Protein AF-A0A835JGY9-F1 (afdb_monomer_lite)

pLDDT: mean 77.07, std 19.65, range [36.47, 96.44]

Secondary structure (DSSP, 8-state):
-------S----HHHHHHHHHHHHHHHHHHHHHHHTT-HHHHHHHHHHHHHHHHHHHHHHHHS-STT------------

Foldseek 3Di:
DDDDPLPDDPDDPVNLVVLVVLLVVLVVVLVVCVVVVNVVVNVVSVVSNVVSVVVVVVNVVSPDPPDPPPPPPCPDDDD

Radius of gyration: 20.74 Å; chains: 1; bounding box: 52×43×57 Å

Structure (mmCIF, N/CA/C/O backbone):
data_AF-A0A835JGY9-F1
#
_entry.id   AF-A0A835JGY9-F1
#
loop_
_atom_site.group_PDB
_atom_site.id
_atom_site.type_symbol
_atom_site.label_atom_id
_atom_site.label_alt_id
_atom_site.label_comp_id
_atom_site.label_asym_id
_atom_site.label_entity_id
_atom_site.label_seq_id
_atom_site.pdbx_PDB_ins_code
_atom_site.Cartn_x
_atom_site.Cartn_y
_atom_site.Cartn_z
_atom_site.occupancy
_atom_site.B_iso_or_equiv
_atom_site.auth_seq_id
_atom_site.auth_comp_id
_atom_site.auth_asym_id
_atom_site.auth_atom_id
_atom_site.pdbx_PDB_model_num
ATOM 1 N N . MET A 1 1 ? 5.585 -7.182 -39.802 1.00 40.47 1 MET A N 1
ATOM 2 C CA . MET A 1 1 ? 5.588 -5.939 -39.002 1.00 40.47 1 MET A CA 1
ATOM 3 C C . MET A 1 1 ? 4.718 -6.158 -37.764 1.00 40.47 1 MET A C 1
ATOM 5 O O . MET A 1 1 ? 3.584 -5.704 -37.735 1.00 40.47 1 MET A O 1
ATOM 9 N N . GLN A 1 2 ? 5.192 -6.937 -36.783 1.00 38.72 2 GLN A N 1
ATOM 10 C CA . GLN A 1 2 ? 4.497 -7.064 -35.496 1.00 38.72 2 GLN A CA 1
ATOM 11 C C . GLN A 1 2 ? 4.838 -5.822 -34.664 1.00 38.72 2 GLN A C 1
ATOM 13 O O . GLN A 1 2 ? 5.997 -5.613 -34.315 1.00 38.72 2 GLN A O 1
ATOM 18 N N . GLN A 1 3 ? 3.839 -4.977 -34.410 1.00 36.47 3 GLN A N 1
ATOM 19 C CA . GLN A 1 3 ? 3.916 -3.943 -33.384 1.00 36.47 3 GLN A CA 1
ATOM 20 C C . GLN A 1 3 ? 3.950 -4.629 -32.015 1.00 36.47 3 GLN A C 1
ATOM 22 O O . GLN A 1 3 ? 3.004 -5.326 -31.655 1.00 36.47 3 GLN A O 1
ATOM 27 N N . SER A 1 4 ? 5.024 -4.411 -31.260 1.00 41.81 4 SER A N 1
ATOM 28 C CA . SER A 1 4 ? 5.092 -4.712 -29.830 1.00 41.81 4 SER A CA 1
ATOM 29 C C . SER A 1 4 ? 4.656 -3.461 -29.061 1.00 41.81 4 SER A C 1
ATOM 31 O O . SER A 1 4 ? 5.415 -2.489 -29.031 1.00 41.81 4 SER A O 1
ATOM 33 N N . PRO A 1 5 ? 3.468 -3.415 -28.435 1.00 46.09 5 PRO A N 1
ATOM 34 C CA . PRO A 1 5 ? 3.099 -2.308 -27.566 1.00 46.09 5 PRO A CA 1
ATOM 35 C C . PRO A 1 5 ? 3.748 -2.520 -26.192 1.00 46.09 5 PRO A C 1
ATOM 37 O O . PRO A 1 5 ? 3.101 -2.924 -25.234 1.00 46.09 5 PRO A O 1
ATOM 40 N N . GLN A 1 6 ? 5.053 -2.269 -26.090 1.00 45.00 6 GLN A N 1
ATOM 41 C CA . GLN A 1 6 ? 5.767 -2.173 -24.808 1.00 45.00 6 GLN A CA 1
ATOM 42 C C . GLN A 1 6 ? 6.233 -0.730 -24.596 1.00 45.00 6 GLN A C 1
ATOM 44 O O . GLN A 1 6 ? 7.392 -0.451 -24.313 1.00 45.00 6 GLN A O 1
ATOM 49 N N . GLN A 1 7 ? 5.322 0.218 -24.791 1.00 49.72 7 GLN A N 1
ATOM 50 C CA . GLN A 1 7 ? 5.542 1.622 -24.468 1.00 49.72 7 GLN A CA 1
ATOM 51 C C . GLN A 1 7 ? 4.448 2.065 -23.509 1.00 49.72 7 GLN A C 1
ATOM 53 O O . GLN A 1 7 ? 3.434 2.568 -23.980 1.00 49.72 7 GLN A O 1
ATOM 58 N N . MET A 1 8 ? 4.613 1.882 -22.191 1.00 46.94 8 MET A N 1
ATOM 59 C CA . MET A 1 8 ? 3.908 2.787 -21.265 1.00 46.94 8 MET A CA 1
ATOM 60 C C . MET A 1 8 ? 4.300 2.796 -19.787 1.00 46.94 8 MET A C 1
ATOM 62 O O . MET A 1 8 ? 3.552 3.374 -19.013 1.00 46.94 8 MET A O 1
ATOM 66 N N . LEU A 1 9 ? 5.407 2.210 -19.330 1.00 58.69 9 LEU A N 1
ATOM 67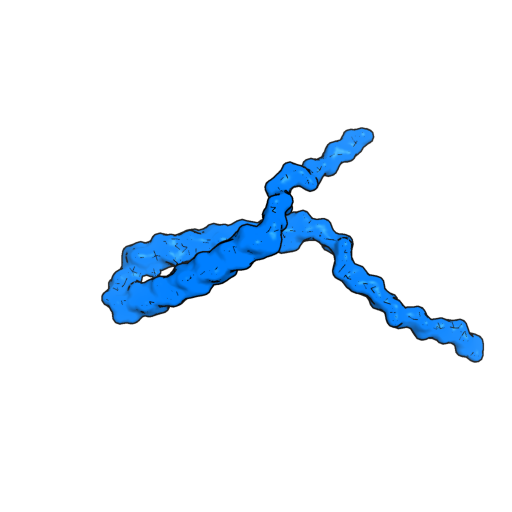 C CA . LEU A 1 9 ? 5.753 2.315 -17.902 1.00 58.69 9 LEU A CA 1
ATOM 68 C C . LEU A 1 9 ? 7.240 2.603 -17.716 1.00 58.69 9 LEU A C 1
ATOM 70 O O . LEU A 1 9 ? 7.974 1.830 -17.110 1.00 58.69 9 LEU A O 1
ATOM 74 N N . SER A 1 10 ? 7.680 3.752 -18.231 1.00 63.31 10 SER A N 1
ATOM 75 C CA . SER A 1 10 ? 8.958 4.364 -17.849 1.00 63.31 10 SER A CA 1
ATOM 76 C C . SER A 1 10 ? 8.836 4.947 -16.441 1.00 63.31 10 SER A C 1
ATOM 78 O O . SER A 1 10 ? 8.868 6.161 -16.254 1.00 63.31 10 SER A O 1
ATOM 80 N N . ILE A 1 11 ? 8.604 4.094 -15.446 1.00 74.69 11 ILE A N 1
ATOM 81 C CA . ILE A 1 11 ? 8.629 4.522 -14.056 1.00 74.69 11 ILE A CA 1
ATOM 82 C C . ILE A 1 11 ? 10.074 4.543 -13.562 1.00 74.69 11 ILE A C 1
ATOM 84 O O . ILE A 1 11 ? 10.852 3.624 -13.814 1.00 74.69 11 ILE A O 1
ATOM 88 N N . THR A 1 12 ? 10.445 5.624 -12.885 1.00 84.44 12 THR A N 1
ATOM 89 C CA . THR A 1 12 ? 11.778 5.786 -12.311 1.00 84.44 12 THR A CA 1
ATOM 90 C C . THR A 1 12 ? 11.859 5.105 -10.948 1.00 84.44 12 THR A C 1
ATOM 92 O O . THR A 1 12 ? 10.863 4.964 -10.235 1.00 84.44 12 THR A O 1
ATOM 95 N N . THR A 1 13 ? 13.070 4.730 -10.539 1.00 84.31 13 THR A N 1
ATOM 96 C CA . THR A 1 13 ? 13.328 4.199 -9.192 1.00 84.31 13 THR A CA 1
ATOM 97 C C . THR A 1 13 ? 12.884 5.175 -8.097 1.00 84.31 13 THR A C 1
ATOM 99 O O . THR A 1 13 ? 12.401 4.748 -7.055 1.00 84.31 13 THR A O 1
ATOM 102 N N . GLU A 1 14 ? 12.982 6.482 -8.347 1.00 88.06 14 GLU A N 1
ATOM 103 C CA . GLU A 1 14 ? 12.506 7.533 -7.439 1.00 88.06 14 GLU A CA 1
ATOM 104 C C . GLU A 1 14 ? 10.987 7.473 -7.236 1.00 88.06 14 GLU A C 1
ATOM 106 O O . GLU A 1 14 ? 10.500 7.496 -6.106 1.00 88.06 14 GLU A O 1
ATOM 111 N N . GLN A 1 15 ? 10.229 7.303 -8.320 1.00 86.56 15 GLN A N 1
ATOM 112 C CA . GLN A 1 15 ? 8.779 7.171 -8.240 1.00 86.56 15 GLN A CA 1
ATOM 113 C C . GLN A 1 15 ? 8.379 5.890 -7.490 1.00 86.56 15 GLN A C 1
ATOM 115 O O . GLN A 1 15 ? 7.443 5.912 -6.693 1.00 86.56 15 GLN A O 1
ATOM 120 N N . ILE A 1 16 ? 9.114 4.789 -7.688 1.00 89.56 16 ILE A N 1
ATOM 121 C CA . ILE A 1 16 ? 8.924 3.546 -6.923 1.00 89.56 16 ILE A CA 1
ATOM 122 C C . ILE A 1 16 ? 9.163 3.796 -5.429 1.00 89.56 16 ILE A C 1
ATOM 124 O O . ILE A 1 16 ? 8.337 3.401 -4.607 1.00 89.56 16 ILE A O 1
ATOM 128 N N . GLN A 1 17 ? 10.248 4.487 -5.063 1.00 91.69 17 GLN A N 1
ATOM 129 C CA . GLN A 1 17 ? 10.529 4.826 -3.664 1.00 91.69 17 GLN A CA 1
ATOM 130 C C . GLN A 1 17 ? 9.435 5.692 -3.042 1.00 91.69 17 GLN A C 1
ATOM 132 O O . GLN A 1 17 ? 9.050 5.447 -1.899 1.00 91.69 17 GLN A O 1
ATOM 137 N N . LYS A 1 18 ? 8.884 6.644 -3.800 1.00 92.75 18 LYS A N 1
ATOM 138 C CA . LYS A 1 18 ? 7.753 7.455 -3.347 1.00 92.75 18 LYS A CA 1
ATOM 139 C C . LYS A 1 18 ? 6.555 6.578 -2.969 1.00 92.75 18 LYS A C 1
ATOM 141 O O . LYS A 1 18 ? 6.053 6.695 -1.856 1.00 92.75 18 LYS A O 1
ATOM 146 N N . TYR A 1 19 ? 6.160 5.644 -3.837 1.00 93.19 19 TYR A N 1
ATOM 147 C CA . TYR A 1 19 ? 5.069 4.709 -3.541 1.00 93.19 19 TYR A CA 1
ATOM 148 C C . TYR A 1 19 ? 5.370 3.798 -2.343 1.00 93.19 19 TYR A C 1
ATOM 150 O O . TYR A 1 19 ? 4.463 3.484 -1.575 1.00 93.19 19 TYR A O 1
ATOM 158 N N . LEU A 1 20 ? 6.625 3.383 -2.150 1.00 94.38 20 LEU A N 1
ATOM 159 C CA . LEU A 1 20 ? 7.023 2.586 -0.985 1.00 94.38 20 LEU A CA 1
ATOM 160 C C . LEU A 1 20 ? 6.906 3.376 0.326 1.00 94.38 20 LEU A C 1
ATOM 162 O O . LEU A 1 20 ? 6.386 2.847 1.311 1.00 94.38 20 LEU A O 1
ATOM 166 N N . GLU A 1 21 ? 7.337 4.637 0.343 1.00 95.81 21 GLU A N 1
ATOM 167 C CA . GLU A 1 21 ? 7.191 5.500 1.519 1.00 95.81 21 GLU A CA 1
ATOM 168 C C . GLU A 1 21 ? 5.715 5.843 1.780 1.00 95.81 21 GLU A C 1
ATOM 170 O O . GLU A 1 21 ? 5.269 5.795 2.927 1.00 95.81 21 GLU A O 1
ATOM 175 N N . GLU A 1 22 ? 4.924 6.099 0.732 1.00 95.69 22 GLU A N 1
ATOM 176 C CA . GLU A 1 22 ? 3.470 6.274 0.851 1.00 95.69 22 GLU A CA 1
ATOM 177 C C . GLU A 1 22 ? 2.802 5.018 1.436 1.00 95.69 22 GLU A C 1
ATOM 179 O O . GLU A 1 22 ? 1.989 5.127 2.353 1.00 95.69 22 GLU A O 1
ATOM 184 N N . ASN A 1 23 ? 3.190 3.816 0.997 1.00 96.00 23 ASN A N 1
ATOM 185 C CA . ASN A 1 23 ? 2.677 2.561 1.557 1.00 96.00 23 ASN A CA 1
ATOM 186 C C . ASN A 1 23 ? 3.000 2.417 3.045 1.00 96.00 23 ASN A C 1
ATOM 188 O O . ASN A 1 23 ? 2.139 2.013 3.827 1.00 96.00 23 ASN A O 1
ATOM 192 N N . LYS A 1 24 ? 4.219 2.780 3.453 1.00 96.44 24 LYS A N 1
ATOM 193 C CA . LYS A 1 24 ? 4.623 2.776 4.863 1.00 96.44 24 LYS A CA 1
ATOM 194 C C . LYS A 1 24 ? 3.766 3.735 5.692 1.00 96.44 24 LYS A C 1
ATOM 196 O O . LYS A 1 24 ? 3.285 3.347 6.758 1.00 96.44 24 LYS A O 1
ATOM 201 N N . GLN A 1 25 ? 3.541 4.955 5.206 1.00 95.81 25 GLN A N 1
ATOM 202 C CA . GLN A 1 25 ? 2.696 5.934 5.894 1.00 95.81 25 GLN A CA 1
ATOM 203 C C . GLN A 1 25 ? 1.242 5.464 5.999 1.00 95.81 25 GLN A C 1
ATOM 205 O O . GLN A 1 25 ? 0.649 5.565 7.071 1.00 95.81 25 GLN A O 1
ATOM 210 N N . LEU A 1 26 ? 0.691 4.883 4.930 1.00 95.81 26 LEU A N 1
ATOM 211 C CA . LEU A 1 26 ? -0.662 4.325 4.930 1.00 95.81 26 LEU A CA 1
ATOM 212 C C . LEU A 1 26 ? -0.805 3.186 5.943 1.00 95.81 26 LEU A C 1
ATOM 214 O O . LEU A 1 26 ? -1.769 3.171 6.700 1.00 95.81 26 LEU A O 1
ATOM 218 N N . ILE A 1 27 ? 0.164 2.268 6.021 1.00 95.62 27 ILE A N 1
ATOM 219 C CA . ILE A 1 27 ? 0.154 1.179 7.013 1.00 95.62 27 ILE A CA 1
ATOM 220 C C . ILE A 1 27 ? 0.173 1.740 8.440 1.00 95.62 27 ILE A C 1
ATOM 222 O O . ILE A 1 27 ? -0.615 1.302 9.279 1.00 95.62 27 ILE A O 1
ATOM 226 N N . MET A 1 28 ? 1.030 2.728 8.714 1.00 95.44 28 MET A N 1
ATOM 227 C CA . MET A 1 28 ? 1.089 3.380 10.028 1.00 95.44 28 MET A CA 1
ATOM 228 C C . MET 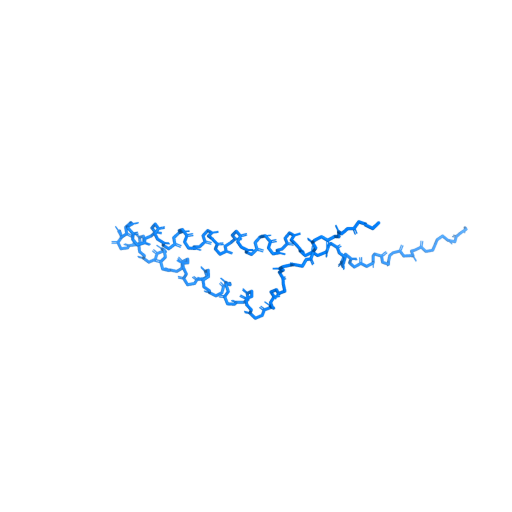A 1 28 ? -0.237 4.071 10.370 1.00 95.44 28 MET A C 1
ATOM 230 O O . MET A 1 28 ? -0.758 3.888 11.470 1.00 95.44 28 MET A O 1
ATOM 234 N N . ALA A 1 29 ? -0.823 4.797 9.414 1.00 94.12 29 ALA A N 1
ATOM 235 C CA . ALA A 1 29 ? -2.111 5.459 9.585 1.00 94.12 29 ALA A CA 1
ATOM 236 C C . ALA A 1 29 ? -3.246 4.452 9.827 1.00 94.12 29 ALA A C 1
ATOM 238 O O . ALA A 1 29 ? -4.067 4.672 10.715 1.00 94.12 29 ALA A O 1
ATOM 239 N N . ILE A 1 30 ? -3.286 3.329 9.102 1.00 94.50 30 ILE A N 1
ATOM 240 C CA . ILE A 1 30 ? -4.281 2.264 9.310 1.00 94.50 30 ILE A CA 1
ATOM 241 C C . ILE A 1 30 ? -4.160 1.694 10.724 1.00 94.50 30 ILE A C 1
ATOM 243 O O . ILE A 1 30 ? -5.168 1.588 11.417 1.00 94.50 30 ILE A O 1
ATOM 247 N N . LEU A 1 31 ? -2.946 1.364 11.174 1.00 94.12 31 LEU A N 1
ATOM 248 C CA . LEU A 1 31 ? -2.721 0.831 12.521 1.00 94.12 31 LEU A CA 1
ATOM 249 C C . LEU A 1 31 ? -3.166 1.821 13.604 1.00 94.12 31 LEU A C 1
ATOM 251 O O . LEU A 1 31 ? -3.828 1.431 14.567 1.00 94.12 31 LEU A O 1
ATOM 255 N N . GLU A 1 32 ? -2.850 3.105 13.447 1.00 93.19 32 GLU A N 1
ATOM 256 C CA . GLU A 1 32 ? -3.270 4.136 14.397 1.00 93.19 32 GLU A CA 1
ATOM 257 C C . GLU A 1 32 ? -4.797 4.322 14.406 1.00 93.19 32 GLU A C 1
ATOM 259 O O . GLU A 1 32 ? -5.412 4.393 15.473 1.00 93.19 32 GLU A O 1
ATOM 264 N N . ASN A 1 33 ? -5.434 4.343 13.232 1.00 91.06 33 ASN A N 1
ATOM 265 C CA . ASN A 1 33 ? -6.885 4.493 13.120 1.00 91.06 33 ASN A CA 1
ATOM 266 C C . ASN A 1 33 ? -7.642 3.261 13.632 1.00 91.06 33 ASN A C 1
ATOM 268 O O . ASN A 1 33 ? -8.703 3.417 14.236 1.00 91.06 33 ASN A O 1
ATOM 272 N N . GLN A 1 34 ? -7.081 2.056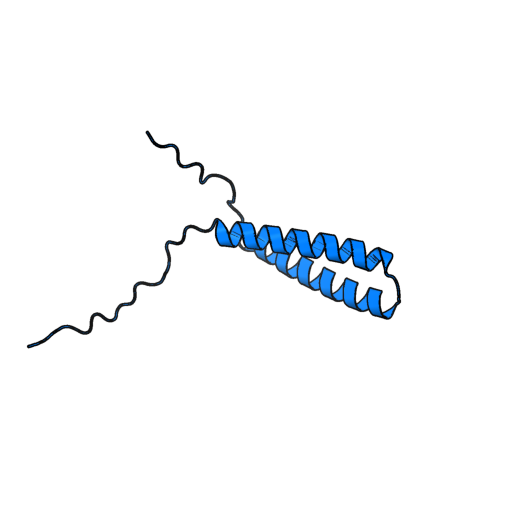 13.493 1.00 89.38 34 GLN A N 1
ATOM 273 C CA . GLN A 1 34 ? -7.617 0.846 14.122 1.00 89.38 34 GLN A CA 1
ATOM 274 C C . GLN A 1 34 ? -7.558 0.931 15.651 1.00 89.38 34 GLN A C 1
ATOM 276 O O . GLN A 1 34 ? -8.548 0.617 16.308 1.00 89.38 34 GLN A O 1
ATOM 281 N N . ASN A 1 35 ? -6.450 1.424 16.219 1.00 90.00 35 ASN A N 1
ATOM 282 C CA . ASN A 1 35 ? -6.332 1.650 17.666 1.00 90.00 35 ASN A CA 1
ATOM 283 C C . ASN A 1 35 ? -7.338 2.695 18.181 1.00 90.00 35 ASN A C 1
ATOM 285 O O . ASN A 1 35 ? -7.827 2.583 19.302 1.00 90.00 35 ASN A O 1
ATOM 289 N N . LYS A 1 36 ? -7.675 3.693 17.357 1.00 90.12 36 LYS A N 1
ATOM 290 C CA . LYS A 1 36 ? -8.675 4.729 17.667 1.00 90.12 36 LYS A CA 1
ATOM 291 C C . LYS A 1 36 ? -10.126 4.283 17.424 1.00 90.12 36 LYS A C 1
ATOM 293 O O . LYS A 1 36 ? -11.041 5.013 17.790 1.00 90.12 36 LYS A O 1
ATOM 298 N N . GLY A 1 37 ? -10.351 3.126 16.795 1.00 87.31 37 GLY A N 1
ATOM 299 C CA . GLY A 1 37 ? -11.682 2.659 16.386 1.00 87.31 37 GLY A CA 1
ATOM 300 C C . GLY A 1 37 ? -12.280 3.411 15.187 1.00 87.31 37 GLY A C 1
ATOM 301 O O . GLY A 1 37 ? -13.479 3.306 14.934 1.00 87.31 37 GLY A O 1
ATOM 302 N N . ASN A 1 38 ? -11.472 4.167 14.436 1.00 84.50 38 ASN A N 1
ATOM 303 C CA . ASN A 1 38 ? -11.928 4.970 13.301 1.00 84.50 38 ASN A CA 1
ATOM 304 C C . ASN A 1 38 ? -11.925 4.147 11.999 1.00 84.50 38 ASN A C 1
ATOM 306 O O . ASN A 1 38 ? -10.992 4.180 11.191 1.00 84.50 38 ASN A O 1
ATOM 310 N N . VAL A 1 39 ? -12.984 3.355 11.826 1.00 82.19 39 VAL A N 1
ATOM 311 C CA . VAL A 1 39 ? -13.111 2.373 10.735 1.00 82.19 39 VAL A CA 1
ATOM 312 C C . VAL A 1 39 ? -13.265 3.038 9.359 1.00 82.19 39 VAL A C 1
ATOM 314 O O . VAL A 1 39 ? -12.808 2.487 8.358 1.00 82.19 39 VAL A O 1
ATOM 317 N N . SER A 1 40 ? -13.855 4.237 9.307 1.00 85.00 40 SER A N 1
ATOM 318 C CA . SER A 1 40 ? -14.076 4.989 8.063 1.00 85.00 40 SER A CA 1
ATOM 319 C C . SER A 1 40 ? -12.766 5.446 7.420 1.00 85.00 40 SER A C 1
ATOM 321 O O . SER A 1 40 ? -12.552 5.219 6.229 1.00 85.00 40 SER A O 1
ATOM 323 N N . GLU A 1 41 ? -11.851 6.019 8.208 1.00 88.19 41 GLU A N 1
ATOM 324 C CA . GLU A 1 41 ? -10.525 6.414 7.712 1.00 88.19 41 GLU A CA 1
ATOM 325 C C . GLU A 1 41 ? -9.703 5.187 7.290 1.00 88.19 41 GLU A C 1
ATOM 327 O O . GLU A 1 41 ? -9.023 5.211 6.262 1.00 88.19 41 GLU A O 1
ATOM 332 N N . CYS A 1 42 ? -9.807 4.080 8.039 1.00 90.81 42 CYS A N 1
ATOM 333 C CA . CYS A 1 42 ? -9.111 2.835 7.707 1.00 90.81 42 CYS A CA 1
ATOM 334 C C . CYS A 1 42 ? -9.481 2.318 6.316 1.00 90.81 42 CYS A C 1
ATOM 336 O O . CYS A 1 42 ? -8.591 1.900 5.580 1.00 90.81 42 CYS A O 1
ATOM 338 N N . ALA A 1 43 ? -10.766 2.347 5.948 1.00 90.88 43 ALA A N 1
ATOM 339 C CA . ALA A 1 43 ? -11.220 1.881 4.639 1.00 90.88 43 ALA A CA 1
ATOM 340 C C . ALA A 1 43 ? -10.595 2.700 3.497 1.00 90.88 43 ALA A C 1
ATOM 342 O O . ALA A 1 43 ? -10.102 2.130 2.521 1.00 90.88 43 ALA A O 1
ATOM 343 N N . SER A 1 44 ? -10.541 4.026 3.652 1.00 92.50 44 SER A N 1
ATOM 344 C CA . SER A 1 44 ? -9.909 4.927 2.680 1.00 92.50 44 SER A CA 1
ATOM 345 C C . SER A 1 44 ? -8.409 4.656 2.541 1.00 92.50 44 SER A C 1
ATOM 347 O O . SER A 1 44 ? -7.911 4.485 1.426 1.00 92.50 44 SER A O 1
ATOM 349 N N . TYR A 1 45 ? -7.688 4.534 3.661 1.00 94.81 45 TYR A N 1
ATOM 350 C CA . TYR A 1 45 ? -6.255 4.232 3.631 1.00 94.81 45 TYR A CA 1
ATOM 351 C C . TYR A 1 45 ? -5.958 2.837 3.067 1.00 94.81 45 TYR A C 1
ATOM 353 O O . TYR A 1 45 ? -4.984 2.6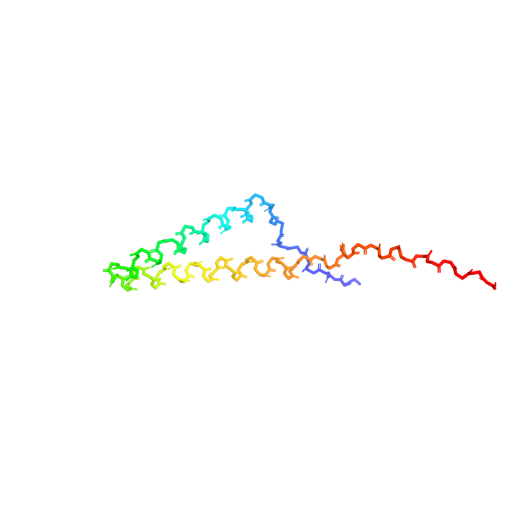65 2.334 1.00 94.81 45 TYR A O 1
ATOM 361 N N . GLN A 1 46 ? -6.805 1.844 3.352 1.00 93.81 46 GLN A N 1
ATOM 362 C CA . GLN A 1 46 ? -6.677 0.498 2.789 1.00 93.81 46 GLN A CA 1
ATOM 363 C C . GLN A 1 46 ? -6.875 0.490 1.272 1.00 93.81 46 GLN A C 1
ATOM 365 O O . GLN A 1 46 ? -6.090 -0.146 0.568 1.00 93.81 46 GLN A O 1
ATOM 370 N N . ALA A 1 47 ? -7.872 1.213 0.758 1.00 95.25 47 ALA A N 1
ATOM 371 C CA . ALA A 1 47 ? -8.106 1.316 -0.681 1.00 95.25 47 ALA A CA 1
ATOM 372 C C . ALA A 1 47 ? -6.906 1.950 -1.406 1.00 95.25 47 ALA A C 1
ATOM 374 O O . ALA A 1 47 ? -6.472 1.454 -2.448 1.00 95.25 47 ALA A O 1
ATOM 375 N N . GLN A 1 48 ? -6.324 3.008 -0.832 1.00 95.00 48 GLN A N 1
ATOM 376 C CA . GLN A 1 48 ? -5.135 3.653 -1.393 1.00 95.00 48 GLN A CA 1
ATOM 377 C C . GLN A 1 48 ? -3.904 2.734 -1.340 1.00 95.00 48 GLN A C 1
ATOM 379 O O . GLN A 1 48 ? -3.181 2.615 -2.330 1.00 95.00 48 GLN A O 1
ATOM 384 N N . LEU A 1 49 ? -3.703 2.018 -0.228 1.00 95.75 49 LEU A N 1
ATOM 385 C CA . LEU A 1 49 ? -2.614 1.048 -0.085 1.00 95.75 49 LEU A CA 1
ATOM 386 C C . LEU A 1 49 ? -2.720 -0.068 -1.135 1.00 95.75 49 LEU A C 1
ATOM 388 O O . LEU A 1 49 ? -1.726 -0.425 -1.766 1.00 95.75 49 LEU A O 1
ATOM 392 N N . GLN A 1 50 ? -3.927 -0.592 -1.365 1.00 95.56 50 GLN A N 1
ATOM 393 C CA . GLN A 1 50 ? -4.171 -1.610 -2.386 1.00 95.56 50 GLN A CA 1
ATOM 394 C C . GLN A 1 50 ? -3.856 -1.104 -3.796 1.00 95.56 50 GLN A C 1
ATOM 396 O O . GLN A 1 50 ? -3.200 -1.817 -4.556 1.00 95.56 50 GLN A O 1
ATOM 401 N N . GLN A 1 51 ? -4.268 0.119 -4.145 1.00 94.81 51 GLN A N 1
ATOM 402 C CA . GLN A 1 51 ? -3.945 0.697 -5.452 1.00 94.81 51 GLN A CA 1
ATOM 403 C C . GLN A 1 51 ? -2.439 0.838 -5.662 1.00 94.81 51 GLN A C 1
ATOM 405 O O . GLN A 1 51 ? -1.930 0.434 -6.707 1.00 94.81 51 GLN A O 1
ATOM 410 N N . ASN A 1 52 ? -1.718 1.349 -4.664 1.00 93.19 52 ASN A N 1
ATOM 411 C CA . ASN A 1 52 ? -0.271 1.505 -4.752 1.00 93.19 52 ASN A CA 1
ATOM 412 C C . ASN A 1 52 ? 0.435 0.154 -4.933 1.00 93.19 52 ASN A C 1
ATOM 414 O O . ASN A 1 52 ? 1.321 0.024 -5.776 1.00 93.19 52 ASN A O 1
ATOM 418 N N . LEU A 1 53 ? 0.024 -0.873 -4.182 1.00 93.88 53 LEU A N 1
ATOM 419 C CA . LEU A 1 53 ? 0.572 -2.225 -4.314 1.00 93.88 53 LEU A CA 1
ATOM 420 C C . LEU A 1 53 ? 0.268 -2.835 -5.685 1.00 93.88 53 LEU A C 1
ATOM 422 O O . LEU A 1 53 ? 1.155 -3.417 -6.307 1.00 93.88 53 LEU A O 1
ATOM 426 N N . MET A 1 54 ? -0.959 -2.675 -6.181 1.00 93.12 54 MET A N 1
ATOM 427 C CA . MET A 1 54 ? -1.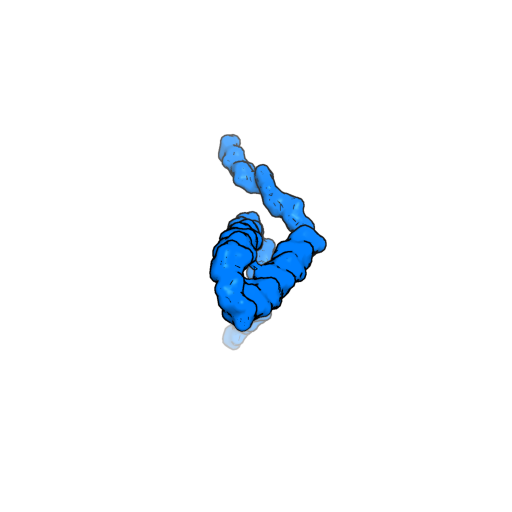355 -3.189 -7.491 1.00 93.12 54 MET A CA 1
ATOM 428 C C . MET A 1 54 ? -0.614 -2.478 -8.628 1.00 93.12 54 MET A C 1
ATOM 430 O O . MET A 1 54 ? -0.202 -3.120 -9.595 1.00 93.12 54 MET A O 1
ATOM 434 N N . TYR A 1 55 ? -0.389 -1.170 -8.493 1.00 90.25 55 TYR A N 1
ATOM 435 C CA . TYR A 1 55 ? 0.413 -0.390 -9.429 1.00 90.25 55 TYR A CA 1
ATOM 436 C C . TYR A 1 55 ? 1.871 -0.872 -9.453 1.00 90.25 55 TYR A C 1
ATOM 438 O O . TYR A 1 55 ? 2.388 -1.193 -10.524 1.00 90.25 55 TYR A O 1
ATOM 446 N N . LEU A 1 56 ? 2.502 -1.023 -8.283 1.00 89.94 56 LEU A N 1
ATOM 447 C CA . LEU A 1 56 ? 3.863 -1.558 -8.160 1.00 89.94 56 LEU A CA 1
ATOM 448 C C . LEU A 1 56 ? 3.985 -2.985 -8.717 1.00 89.94 56 LEU A C 1
ATOM 450 O O . LEU A 1 56 ? 4.952 -3.283 -9.414 1.00 89.94 56 LEU A O 1
ATOM 454 N N . ALA A 1 57 ? 2.998 -3.850 -8.474 1.00 89.31 57 ALA A N 1
ATOM 455 C CA . ALA A 1 57 ? 2.972 -5.207 -9.020 1.00 89.31 57 ALA A CA 1
ATOM 456 C C . ALA A 1 57 ? 2.872 -5.207 -10.552 1.00 89.31 57 ALA A C 1
ATOM 458 O O . ALA A 1 57 ? 3.592 -5.947 -11.217 1.00 89.31 57 ALA A O 1
ATOM 459 N N . ARG A 1 58 ? 2.033 -4.335 -11.126 1.00 86.38 58 ARG A N 1
ATOM 460 C CA . ARG A 1 58 ? 1.900 -4.195 -12.583 1.00 86.38 58 ARG A CA 1
ATOM 461 C C . ARG A 1 58 ? 3.189 -3.703 -13.236 1.00 86.38 58 ARG A C 1
ATOM 463 O O . ARG A 1 58 ? 3.526 -4.141 -14.329 1.00 86.38 58 ARG A O 1
ATOM 470 N N . ILE A 1 59 ? 3.909 -2.804 -12.572 1.00 84.31 59 ILE A N 1
ATOM 471 C CA . ILE A 1 59 ? 5.232 -2.352 -13.012 1.00 84.31 59 ILE A CA 1
ATOM 472 C C . ILE A 1 59 ? 6.244 -3.491 -12.946 1.00 84.31 59 ILE A C 1
ATOM 474 O O . ILE A 1 59 ? 7.008 -3.669 -13.891 1.00 84.31 59 ILE A O 1
ATOM 478 N N . ALA A 1 60 ? 6.256 -4.244 -11.843 1.00 82.94 60 ALA A N 1
ATOM 479 C CA . ALA A 1 60 ? 7.156 -5.377 -11.665 1.00 82.94 60 ALA A CA 1
ATOM 480 C C . ALA A 1 60 ? 6.917 -6.468 -12.723 1.00 82.94 60 ALA A C 1
ATOM 482 O O . ALA A 1 60 ? 7.878 -7.037 -13.226 1.00 82.94 60 ALA A O 1
ATOM 483 N N . ASP A 1 61 ? 5.660 -6.708 -13.106 1.00 80.56 61 ASP A N 1
ATOM 484 C 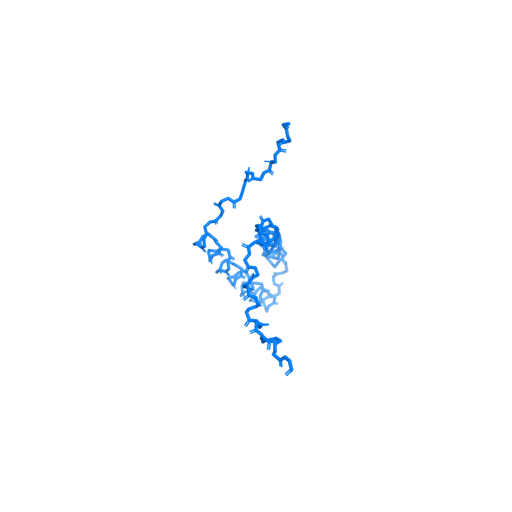CA . ASP A 1 61 ? 5.279 -7.640 -14.176 1.00 80.56 61 ASP A CA 1
ATOM 485 C C . ASP A 1 61 ? 5.641 -7.117 -15.580 1.00 80.56 61 ASP A C 1
ATOM 487 O O . ASP A 1 61 ? 6.090 -7.869 -16.441 1.00 80.56 61 ASP A O 1
ATOM 491 N N . ALA A 1 62 ? 5.516 -5.804 -15.800 1.00 74.75 62 ALA A N 1
ATOM 492 C CA . ALA A 1 62 ? 5.868 -5.152 -17.061 1.00 74.75 62 ALA A CA 1
ATOM 493 C C . ALA A 1 62 ? 7.384 -4.955 -17.262 1.00 74.75 62 ALA A C 1
ATOM 495 O O . ALA A 1 62 ? 7.799 -4.506 -18.336 1.00 74.75 62 ALA A O 1
ATOM 496 N N . GLN A 1 63 ? 8.220 -5.264 -16.260 1.00 66.31 63 GLN A N 1
ATOM 497 C CA . GLN A 1 63 ? 9.670 -5.281 -16.435 1.00 66.31 63 GLN A CA 1
ATOM 498 C C . GLN A 1 63 ? 10.040 -6.379 -17.445 1.00 66.31 63 GLN A C 1
ATOM 500 O O . GLN A 1 63 ? 9.633 -7.531 -17.283 1.00 66.31 63 GLN A O 1
ATOM 505 N N . PRO A 1 64 ? 10.827 -6.067 -18.491 1.00 61.19 64 PRO A N 1
ATOM 506 C CA . PRO A 1 64 ? 11.303 -7.096 -19.401 1.00 61.19 64 PRO A CA 1
ATOM 507 C C . PRO A 1 64 ? 12.091 -8.129 -18.585 1.00 61.19 64 PRO A C 1
ATOM 509 O O . PRO A 1 64 ? 13.045 -7.765 -17.905 1.00 61.19 64 PRO A O 1
ATOM 512 N N . GLN A 1 65 ? 11.730 -9.415 -18.667 1.00 54.00 65 GLN A N 1
ATOM 513 C CA . GLN A 1 65 ? 12.383 -10.531 -17.948 1.00 54.00 65 GLN A CA 1
ATOM 514 C C . GLN A 1 65 ? 13.882 -10.738 -18.297 1.00 54.00 65 GLN A C 1
ATOM 516 O O . GLN A 1 65 ? 14.484 -11.758 -17.972 1.00 54.00 65 GLN A O 1
ATOM 521 N N . GLY A 1 66 ? 14.526 -9.779 -18.959 1.00 54.78 66 GLY A N 1
ATOM 522 C CA . GLY A 1 66 ? 15.910 -9.826 -19.405 1.00 54.78 66 GLY A CA 1
ATOM 523 C C . GLY A 1 66 ? 16.876 -9.180 -18.419 1.00 54.78 66 GLY A C 1
ATOM 524 O O . GLY A 1 66 ? 17.438 -8.138 -18.722 1.00 54.78 66 GLY A O 1
ATOM 525 N N . THR A 1 67 ? 17.083 -9.780 -17.248 1.00 44.84 67 THR A N 1
ATOM 526 C CA . THR A 1 67 ? 18.372 -9.750 -16.514 1.00 44.84 67 THR A CA 1
ATOM 527 C C . THR A 1 67 ? 18.362 -10.800 -15.396 1.00 44.84 67 THR A C 1
ATOM 529 O O . THR A 1 67 ? 18.787 -10.571 -14.268 1.00 44.84 67 THR A O 1
ATOM 532 N N . THR A 1 68 ? 17.914 -12.021 -15.702 1.00 44.66 68 THR A N 1
ATOM 533 C CA . THR A 1 68 ? 18.436 -13.174 -14.961 1.00 44.66 68 THR A CA 1
ATOM 534 C C . THR A 1 68 ? 19.938 -13.215 -15.234 1.00 44.66 68 THR A C 1
ATOM 536 O O . THR A 1 68 ? 20.352 -13.410 -16.378 1.00 44.66 68 THR A O 1
ATOM 539 N N . MET A 1 69 ? 20.745 -12.943 -14.208 1.00 51.47 69 MET A N 1
ATOM 540 C CA . MET A 1 69 ? 22.205 -13.032 -14.249 1.00 51.47 69 MET A CA 1
ATOM 541 C C . MET A 1 69 ? 22.642 -14.287 -15.025 1.00 51.47 69 MET A C 1
ATOM 543 O O . MET A 1 69 ? 22.093 -15.360 -14.760 1.00 51.47 69 MET A O 1
ATOM 547 N N . PRO A 1 70 ? 23.605 -14.211 -15.965 1.00 45.81 70 PRO A N 1
ATOM 548 C CA . PRO A 1 70 ? 24.094 -15.412 -16.618 1.00 45.81 70 PRO A CA 1
ATOM 549 C C . PRO A 1 70 ? 24.725 -16.306 -15.552 1.00 45.81 70 PRO A C 1
ATOM 551 O O . PRO A 1 70 ? 25.724 -15.947 -14.928 1.00 45.81 70 PRO A O 1
ATOM 554 N N . SER A 1 71 ? 24.129 -17.476 -15.337 1.00 50.06 71 SER A N 1
ATOM 555 C CA . SER A 1 71 ? 24.705 -18.563 -14.559 1.00 50.06 71 SER A CA 1
ATOM 556 C C . SER A 1 71 ? 25.998 -19.017 -15.243 1.00 50.06 71 SER A C 1
ATOM 558 O O . SER A 1 71 ? 26.008 -19.949 -16.044 1.00 50.06 71 SER A O 1
ATOM 560 N N . GLN A 1 72 ? 27.117 -18.346 -14.964 1.00 52.81 72 GLN A N 1
ATOM 561 C CA . GLN A 1 72 ? 28.445 -18.861 -15.278 1.00 52.81 72 GLN A CA 1
ATOM 562 C C . GLN A 1 72 ? 28.786 -19.976 -14.283 1.00 52.81 72 GLN A C 1
ATOM 564 O O . GLN A 1 72 ? 29.610 -19.823 -13.392 1.00 52.81 72 GLN A O 1
ATOM 569 N N . VAL A 1 73 ? 28.180 -21.143 -14.483 1.00 54.19 73 VAL A N 1
ATOM 570 C CA . VAL A 1 73 ? 28.818 -22.416 -14.138 1.00 54.19 73 VAL A CA 1
ATOM 571 C C . VAL A 1 73 ? 29.227 -23.088 -15.437 1.00 54.19 73 VAL A C 1
ATOM 573 O O . VAL A 1 73 ? 28.742 -24.144 -15.823 1.00 54.19 73 VAL A O 1
ATOM 576 N N . LYS A 1 74 ? 30.167 -22.451 -16.142 1.00 54.25 74 LYS A N 1
ATOM 577 C CA . LYS A 1 74 ? 30.972 -23.145 -17.146 1.00 54.25 74 LYS A CA 1
ATOM 578 C C . LYS A 1 74 ? 32.005 -23.994 -16.403 1.00 54.25 74 LYS A C 1
ATOM 580 O O . LYS A 1 74 ? 33.195 -23.697 -16.449 1.00 54.25 74 LYS A O 1
ATOM 585 N N . LEU A 1 75 ? 31.553 -25.024 -15.681 1.00 57.56 75 LEU A N 1
ATOM 586 C CA . LEU A 1 75 ? 32.460 -26.081 -15.256 1.00 57.56 75 LEU A CA 1
ATOM 587 C C . LEU A 1 75 ? 32.677 -26.970 -16.474 1.00 57.56 75 LEU A C 1
ATOM 589 O O . LEU A 1 75 ? 31.864 -27.821 -16.827 1.00 57.56 75 LEU A O 1
ATOM 593 N N . LEU A 1 76 ? 33.751 -26.615 -17.171 1.00 59.69 76 LEU A N 1
ATOM 594 C CA . LEU A 1 76 ? 34.302 -27.283 -18.328 1.00 59.69 76 LEU A CA 1
ATOM 595 C C . LEU A 1 76 ? 34.344 -28.795 -18.081 1.00 59.69 76 LEU A C 1
ATOM 597 O O . LEU A 1 76 ? 35.060 -29.290 -17.213 1.00 59.69 76 LEU A O 1
ATOM 601 N N . ASN A 1 77 ? 33.600 -29.504 -18.914 1.00 53.72 77 ASN A N 1
ATOM 602 C CA . ASN A 1 77 ? 33.984 -30.803 -19.423 1.00 53.72 77 ASN A CA 1
ATOM 603 C C . ASN A 1 77 ? 35.493 -30.846 -19.735 1.00 53.72 77 ASN A C 1
ATOM 605 O O . ASN A 1 77 ? 35.966 -30.281 -20.722 1.00 53.72 77 ASN A O 1
ATOM 609 N N . LYS A 1 78 ? 36.254 -31.572 -18.924 1.00 54.91 78 LYS A N 1
ATOM 610 C CA . LYS A 1 78 ? 37.490 -32.193 -19.389 1.00 54.91 78 LYS A CA 1
ATOM 611 C C . LYS A 1 78 ? 37.450 -33.669 -19.017 1.00 54.91 78 LYS A C 1
ATOM 613 O O . LYS A 1 78 ? 37.477 -33.999 -17.840 1.00 54.91 78 LYS A O 1
ATOM 618 N N . THR A 1 79 ? 37.251 -34.437 -20.088 1.00 53.59 79 THR A N 1
ATOM 619 C CA . THR A 1 79 ? 37.768 -35.771 -20.428 1.00 53.59 79 THR A CA 1
ATOM 620 C C . THR A 1 79 ? 38.165 -36.687 -19.285 1.00 53.59 79 THR A C 1
ATOM 622 O O . THR A 1 79 ? 39.141 -36.357 -18.580 1.00 53.59 79 THR A O 1
#

Sequence (79 aa):
MQQSPQQMLSITTEQIQKYLEENKQLIMAILENQNKGNVSECASYQAQLQQNLMYLARIADAQPQGTTMPSQVKLLNKT

InterPro domains:
  IPR007726 SS18, N-terminal [PF05030] (11-65)

Organism: NCBI:txid1413687